Protein AF-A0A1G2CMN3-F1 (afdb_monomer_lite)

Foldseek 3Di:
DDDDPPDPDDDDDDPVNVVVVVCVVCVPPDDVVNVVVVVVVVVVVVVVVVVVVVVVVVVVVVVVVVVVVVVVVVVVVVVVVVVVVVVVVVVCVVVVVD

Radius of gyration: 42.44 Å; chains: 1; bounding box: 66×22×133 Å

Structure (mmCIF, N/CA/C/O backbone):
data_AF-A0A1G2CMN3-F1
#
_entry.id   AF-A0A1G2CMN3-F1
#
loop_
_atom_site.group_PDB
_atom_site.id
_atom_site.type_symbol
_atom_site.label_atom_id
_atom_site.label_alt_id
_atom_site.label_comp_id
_atom_site.label_asym_id
_atom_site.label_entity_id
_atom_site.label_seq_id
_atom_site.pdbx_PDB_ins_code
_atom_site.Cartn_x
_atom_site.Cartn_y
_atom_site.Cartn_z
_atom_site.occupancy
_atom_site.B_iso_or_equiv
_atom_site.auth_seq_id
_atom_site.auth_comp_id
_atom_site.auth_asym_id
_atom_site.auth_atom_id
_atom_site.pdbx_PDB_model_num
ATOM 1 N N . MET A 1 1 ? -2.594 10.940 87.038 1.00 49.72 1 MET A N 1
ATOM 2 C CA . MET A 1 1 ? -3.609 11.332 86.029 1.00 49.72 1 MET A CA 1
ATOM 3 C C . MET A 1 1 ? -3.682 10.267 84.936 1.00 49.72 1 MET A C 1
ATOM 5 O O . MET A 1 1 ? -2.678 10.046 84.276 1.00 49.72 1 MET A O 1
ATOM 9 N N . ARG A 1 2 ? -4.819 9.581 84.742 1.00 53.78 2 ARG A N 1
ATOM 10 C CA . ARG A 1 2 ? -5.013 8.642 83.616 1.00 53.78 2 ARG A CA 1
ATOM 11 C C . ARG A 1 2 ? -5.810 9.346 82.511 1.00 53.78 2 ARG A C 1
ATOM 13 O O . ARG A 1 2 ? -6.976 9.670 82.726 1.00 53.78 2 ARG A O 1
ATOM 20 N N . ARG A 1 3 ? -5.196 9.607 81.349 1.00 61.59 3 ARG A N 1
ATOM 21 C CA . ARG A 1 3 ? -5.916 10.105 80.161 1.00 61.59 3 ARG A CA 1
ATOM 22 C C . ARG A 1 3 ? -6.805 8.979 79.634 1.00 61.59 3 ARG A C 1
ATOM 24 O O . ARG A 1 3 ? -6.297 7.941 79.221 1.00 61.59 3 ARG A O 1
ATOM 31 N N . LYS A 1 4 ? -8.125 9.171 79.660 1.00 65.69 4 LYS A N 1
ATOM 32 C CA . LYS A 1 4 ? -9.066 8.280 78.973 1.00 65.69 4 LYS A CA 1
ATOM 33 C C . LYS A 1 4 ? -8.899 8.497 77.470 1.00 65.69 4 LYS A C 1
ATOM 35 O O . LYS A 1 4 ? -9.169 9.588 76.976 1.00 65.69 4 LYS A O 1
ATOM 40 N N . ILE A 1 5 ? -8.432 7.476 76.757 1.00 68.31 5 ILE A N 1
ATOM 41 C CA . ILE A 1 5 ? -8.409 7.473 75.293 1.00 68.31 5 ILE A CA 1
ATOM 42 C C . ILE A 1 5 ? -9.870 7.437 74.828 1.00 68.31 5 ILE A C 1
ATOM 44 O O . ILE A 1 5 ? -10.568 6.447 75.036 1.00 68.31 5 ILE A O 1
ATOM 48 N N . GLN A 1 6 ? -10.353 8.533 74.244 1.00 70.31 6 GLN A N 1
ATOM 49 C CA . GLN A 1 6 ? -11.652 8.561 73.573 1.00 70.31 6 GLN A CA 1
ATOM 50 C C . GLN A 1 6 ? -11.515 7.855 72.223 1.00 70.31 6 GLN A C 1
ATOM 52 O O . GLN A 1 6 ? -11.029 8.432 71.251 1.00 70.31 6 GLN A O 1
ATOM 57 N N . ILE A 1 7 ? -11.940 6.593 72.159 1.00 72.62 7 ILE A N 1
ATOM 58 C CA . ILE A 1 7 ? -12.094 5.887 70.885 1.00 72.62 7 ILE A CA 1
ATOM 59 C C . ILE A 1 7 ? -13.310 6.503 70.183 1.00 72.62 7 ILE A C 1
ATOM 61 O O . ILE A 1 7 ? -14.438 6.381 70.662 1.00 72.62 7 ILE A O 1
ATOM 65 N N . LYS A 1 8 ? -13.092 7.214 69.069 1.00 77.69 8 LYS A N 1
ATOM 66 C CA . L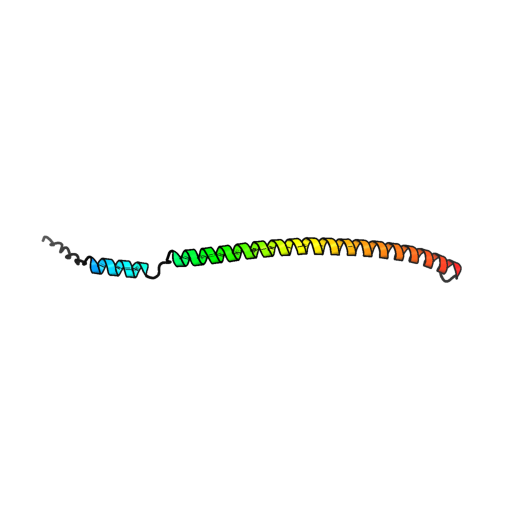YS A 1 8 ? -14.187 7.756 68.249 1.00 77.69 8 LYS A CA 1
ATOM 67 C C . LYS A 1 8 ? -15.061 6.595 67.756 1.00 77.69 8 LYS A C 1
ATOM 69 O O . LYS A 1 8 ? -14.537 5.656 67.158 1.00 77.69 8 LYS A O 1
ATOM 74 N N . LYS A 1 9 ? -16.382 6.656 67.986 1.00 74.75 9 LYS A N 1
ATOM 75 C CA . LYS A 1 9 ? -17.341 5.697 67.406 1.00 74.75 9 LYS A CA 1
ATOM 76 C C . LYS A 1 9 ? -17.162 5.677 65.884 1.00 74.75 9 LYS A C 1
ATOM 78 O O . LYS A 1 9 ? -17.162 6.736 65.254 1.00 74.75 9 LYS A O 1
ATOM 83 N N . LYS A 1 10 ? -16.989 4.487 65.297 1.00 75.56 10 LYS A N 1
ATOM 84 C CA . LYS A 1 10 ? -16.977 4.327 63.837 1.00 75.56 10 LYS A CA 1
ATOM 85 C C . LYS A 1 10 ? -18.342 4.744 63.289 1.00 75.56 10 LYS A C 1
ATOM 87 O O . LYS A 1 10 ? -19.366 4.409 63.877 1.00 75.56 10 LYS A O 1
ATOM 92 N N . LYS A 1 11 ? -18.347 5.478 62.173 1.00 79.62 11 LYS A N 1
ATOM 93 C CA . LYS A 1 11 ? -19.574 5.711 61.405 1.00 79.62 11 LYS A CA 1
ATOM 94 C C . LYS A 1 11 ? -20.053 4.365 60.867 1.00 79.62 11 LYS A C 1
ATOM 96 O O . LYS A 1 11 ? -19.288 3.681 60.191 1.00 79.62 11 LYS A O 1
ATOM 101 N N . GLU A 1 12 ? -21.283 3.994 61.193 1.00 80.75 12 GLU A N 1
ATOM 102 C CA . GLU A 1 12 ? -21.945 2.839 60.593 1.00 80.75 12 GLU A CA 1
ATOM 103 C C . GLU A 1 12 ? -22.433 3.231 59.195 1.00 80.75 12 GLU A C 1
ATOM 105 O O . GLU A 1 12 ? -23.142 4.224 59.029 1.00 80.75 12 GLU A O 1
ATOM 110 N N . THR A 1 13 ? -22.005 2.482 58.181 1.00 86.44 13 THR A N 1
ATOM 111 C CA . THR A 1 13 ? -22.438 2.663 56.791 1.00 86.44 13 THR A CA 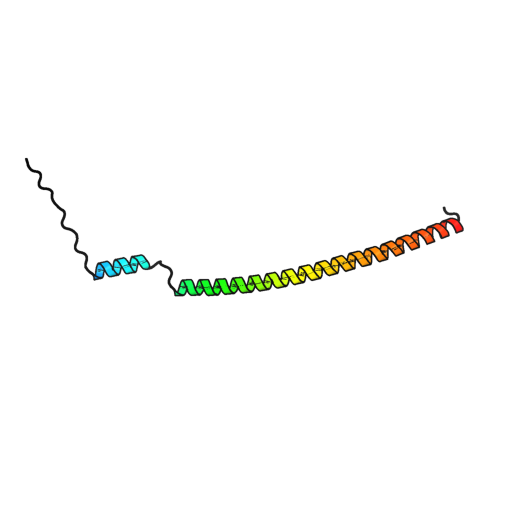1
ATOM 112 C C . THR A 1 13 ? -23.473 1.595 56.473 1.00 86.44 13 THR A C 1
ATOM 114 O O . THR A 1 13 ? -23.267 0.423 56.786 1.00 86.44 13 THR A O 1
ATOM 117 N N . THR A 1 14 ? -24.580 1.976 55.836 1.00 94.00 14 THR A N 1
ATOM 118 C CA . THR A 1 14 ? -25.576 1.000 55.380 1.00 94.00 14 THR A CA 1
ATOM 119 C C . THR A 1 14 ? -25.046 0.227 54.174 1.00 94.00 14 THR A C 1
ATOM 121 O O . THR A 1 14 ? -24.259 0.747 53.379 1.00 94.00 14 THR A O 1
ATOM 124 N N . LEU A 1 15 ? -25.519 -1.006 53.988 1.00 94.06 15 LEU A N 1
ATOM 125 C CA . LEU A 1 15 ? -25.182 -1.806 52.807 1.00 94.06 15 LEU A CA 1
ATOM 126 C C . LEU A 1 15 ? -25.520 -1.066 51.497 1.00 94.06 15 LEU A C 1
ATOM 128 O O . LEU A 1 15 ? -24.759 -1.132 50.537 1.00 94.06 15 LEU A O 1
ATOM 132 N N . GLY A 1 16 ? -26.614 -0.296 51.481 1.00 95.44 16 GLY A N 1
ATOM 133 C CA . GLY A 1 16 ? -27.009 0.525 50.332 1.00 95.44 16 GLY A CA 1
ATOM 134 C C . GLY A 1 16 ? -26.036 1.670 50.031 1.00 95.44 16 GLY A C 1
ATOM 135 O O . GLY A 1 16 ? -25.711 1.901 48.868 1.00 95.44 16 GLY A O 1
ATOM 136 N N . ALA A 1 17 ? -25.516 2.352 51.057 1.00 93.69 17 ALA A N 1
ATOM 137 C CA . ALA A 1 17 ? -24.502 3.390 50.869 1.00 93.69 17 ALA A CA 1
ATOM 13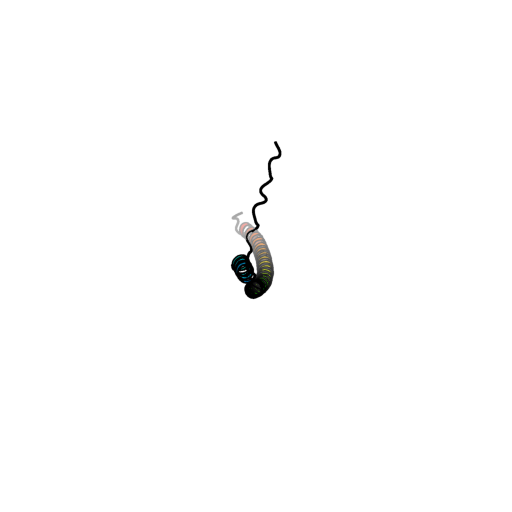8 C C . ALA A 1 17 ? -23.190 2.801 50.327 1.00 93.69 17 ALA A C 1
ATOM 140 O O . ALA A 1 17 ? -22.580 3.381 49.430 1.00 93.69 17 ALA A O 1
ATOM 141 N N . LEU A 1 18 ? -22.796 1.614 50.801 1.00 94.38 18 LEU A N 1
ATOM 142 C CA . LEU A 1 18 ? -21.642 0.899 50.256 1.00 94.38 18 LEU A CA 1
ATOM 143 C C . LEU A 1 18 ? -21.860 0.497 48.787 1.00 94.38 18 LEU A C 1
ATOM 145 O O . LEU A 1 18 ? -20.972 0.709 47.965 1.00 94.38 18 LEU A O 1
ATOM 149 N N . ALA A 1 19 ? -23.045 -0.012 48.434 1.00 95.69 19 ALA A N 1
ATOM 150 C CA . ALA A 1 19 ? -23.384 -0.363 47.054 1.00 95.69 19 ALA A CA 1
ATOM 151 C C . ALA A 1 19 ? -23.313 0.851 46.108 1.00 95.69 19 ALA A C 1
ATOM 153 O O . ALA A 1 19 ? -22.749 0.749 45.021 1.00 95.69 19 ALA A O 1
ATOM 154 N N . GLN A 1 20 ? -23.809 2.016 46.538 1.00 96.19 20 GLN A N 1
ATOM 155 C CA . GLN A 1 20 ? -23.709 3.260 45.764 1.00 96.19 20 GLN A CA 1
ATOM 156 C C . GLN A 1 20 ? -22.260 3.730 45.598 1.00 96.19 20 GLN A C 1
ATOM 158 O O . GLN A 1 20 ? -21.875 4.156 44.510 1.00 96.19 20 GLN A O 1
ATOM 163 N N . MET A 1 21 ? -21.447 3.641 46.656 1.00 95.12 21 MET A N 1
ATOM 164 C CA . MET A 1 21 ? -20.025 3.989 46.586 1.00 95.12 21 MET A CA 1
ATOM 165 C C . MET A 1 21 ? -19.277 3.098 45.589 1.00 95.12 21 MET A C 1
ATOM 167 O O . MET A 1 21 ? -18.487 3.611 44.801 1.00 95.12 21 MET A O 1
ATOM 171 N N . ILE A 1 22 ? -19.556 1.790 45.590 1.00 95.50 22 ILE A N 1
ATOM 172 C CA . ILE A 1 22 ? -18.962 0.833 44.647 1.00 95.50 22 ILE A CA 1
ATOM 173 C C . ILE A 1 22 ? -19.421 1.136 43.219 1.00 95.50 22 ILE A C 1
ATOM 175 O O . ILE A 1 22 ? -18.581 1.289 42.339 1.00 95.50 22 ILE A O 1
ATOM 179 N N . ALA A 1 23 ? -20.728 1.297 42.990 1.00 95.06 23 ALA A N 1
ATOM 180 C CA . ALA A 1 23 ? -21.258 1.618 41.666 1.00 95.06 23 ALA A CA 1
ATOM 181 C C . ALA A 1 23 ? -20.627 2.897 41.094 1.00 95.06 23 ALA A C 1
ATOM 183 O O . ALA A 1 23 ? -20.210 2.922 39.940 1.00 95.06 23 ALA A O 1
ATOM 184 N N . ARG A 1 24 ? -20.477 3.939 41.924 1.00 96.00 24 ARG A N 1
ATOM 185 C CA . ARG A 1 24 ? -19.808 5.183 41.529 1.00 96.00 24 ARG A CA 1
ATOM 186 C C . ARG A 1 24 ? -18.316 4.986 41.258 1.00 96.00 24 ARG A C 1
ATOM 188 O O . ARG A 1 24 ? -17.801 5.587 40.325 1.00 96.00 24 ARG A O 1
ATOM 195 N N . GLY A 1 25 ? -17.633 4.154 42.046 1.00 96.94 25 GLY A N 1
ATOM 196 C CA . GLY A 1 25 ? -16.211 3.851 41.863 1.00 96.94 25 GLY A CA 1
ATOM 197 C C . GLY A 1 25 ? -15.891 3.132 40.548 1.00 96.94 25 GLY A C 1
ATOM 198 O O . GLY A 1 25 ? -14.790 3.291 40.034 1.00 96.94 25 GLY A O 1
ATOM 199 N N . PHE A 1 26 ? -16.851 2.391 39.987 1.00 96.38 26 PHE A N 1
ATOM 200 C CA . PHE A 1 26 ? -16.706 1.683 38.709 1.00 96.38 26 PHE A CA 1
ATOM 201 C C . PHE A 1 26 ? -17.386 2.382 37.520 1.00 96.38 26 PHE A C 1
ATOM 203 O O . PHE A 1 26 ? -17.319 1.877 36.402 1.00 96.38 26 PHE A O 1
ATOM 210 N N . ALA A 1 27 ? -18.011 3.546 37.718 1.00 95.00 27 ALA A N 1
ATOM 211 C CA . ALA A 1 27 ? -18.795 4.219 36.678 1.00 95.00 27 ALA A CA 1
ATOM 212 C C . ALA A 1 27 ? -17.982 4.605 35.426 1.00 95.00 27 ALA A C 1
ATOM 214 O O . ALA A 1 27 ? -18.540 4.673 34.338 1.00 95.00 27 ALA A O 1
ATOM 215 N N . GLU A 1 28 ? -16.677 4.840 35.576 1.00 95.81 28 GLU A N 1
ATOM 216 C CA . GLU A 1 28 ? -15.766 5.225 34.485 1.00 95.81 28 GLU A CA 1
ATOM 217 C C . GLU A 1 28 ? -14.868 4.064 34.029 1.00 95.81 28 GLU A C 1
ATOM 219 O O . GLU A 1 28 ? -13.920 4.257 33.269 1.00 95.81 28 GLU A O 1
ATOM 224 N N . THR A 1 29 ? -15.127 2.847 34.513 1.00 96.44 29 THR A N 1
ATOM 225 C CA . THR A 1 29 ? -14.342 1.680 34.103 1.00 96.44 29 THR A CA 1
ATOM 226 C C . THR A 1 29 ? -14.835 1.134 32.775 1.00 96.44 29 THR A C 1
ATOM 228 O O . THR A 1 29 ? -16.038 1.057 32.534 1.00 96.44 29 THR A O 1
ATOM 231 N N . ALA A 1 30 ? -13.888 0.748 31.918 1.00 96.88 30 ALA A N 1
ATOM 232 C CA . ALA A 1 30 ? -14.203 0.124 30.644 1.00 96.88 30 ALA A CA 1
ATOM 233 C C . ALA A 1 30 ? -15.014 -1.157 30.863 1.00 96.88 30 ALA A C 1
ATOM 235 O O . ALA A 1 30 ? -14.679 -2.011 31.691 1.00 96.88 30 ALA A O 1
ATOM 236 N N . THR A 1 31 ? -16.081 -1.282 30.090 1.00 96.75 31 THR A N 1
ATOM 237 C CA . THR A 1 31 ? -16.941 -2.457 30.060 1.00 96.75 31 THR A CA 1
ATOM 238 C C . THR A 1 31 ? -16.368 -3.519 29.126 1.00 96.75 31 THR A C 1
ATOM 240 O O . THR A 1 31 ? -15.442 -3.285 28.346 1.00 96.75 31 THR A O 1
ATOM 243 N N . LYS A 1 32 ? -16.942 -4.724 29.174 1.00 97.75 32 LYS A N 1
ATOM 244 C CA . LYS A 1 32 ? -16.588 -5.780 28.216 1.00 97.75 32 LYS A CA 1
ATOM 245 C C . LYS A 1 32 ? -16.962 -5.374 26.792 1.00 97.75 32 LYS A C 1
ATOM 247 O O . LYS A 1 32 ? -16.293 -5.769 25.847 1.00 97.75 32 LYS A O 1
ATOM 252 N N . GLU A 1 33 ? -18.023 -4.596 26.642 1.00 97.81 33 GLU A N 1
ATOM 253 C CA . GLU A 1 33 ? -18.517 -4.083 25.372 1.00 97.81 33 GLU A CA 1
ATOM 254 C C . GLU A 1 33 ? -17.535 -3.077 24.761 1.00 97.81 33 GLU A C 1
ATOM 256 O O . GLU A 1 33 ? -17.244 -3.176 23.570 1.00 97.81 33 GLU A O 1
ATOM 261 N N . ASP A 1 34 ? -16.949 -2.193 25.577 1.00 97.75 34 ASP A N 1
ATOM 262 C CA . ASP A 1 34 ? -15.887 -1.279 25.131 1.00 97.75 34 ASP A CA 1
ATOM 263 C C . ASP A 1 34 ? -14.676 -2.059 24.605 1.00 97.75 34 ASP A C 1
ATOM 265 O O . ASP A 1 34 ? -14.140 -1.750 23.539 1.00 97.75 34 ASP A O 1
ATOM 269 N N . ILE A 1 35 ? -14.279 -3.115 25.325 1.00 98.31 35 ILE A N 1
ATOM 270 C CA . ILE A 1 35 ? -13.154 -3.979 24.946 1.00 98.31 35 ILE A CA 1
ATOM 271 C C . ILE A 1 35 ? -13.452 -4.718 23.637 1.00 98.31 35 ILE A C 1
ATOM 273 O O . ILE A 1 35 ? -12.625 -4.674 22.732 1.00 98.31 35 ILE A O 1
ATOM 277 N N . ARG A 1 36 ? -14.645 -5.304 23.472 1.00 98.50 36 ARG A N 1
ATOM 278 C CA . ARG A 1 36 ? -15.049 -5.941 22.201 1.00 98.50 36 ARG A CA 1
ATOM 279 C C . ARG A 1 36 ? -15.050 -4.958 21.031 1.00 98.50 36 ARG A C 1
ATOM 281 O O . ARG A 1 36 ? -14.680 -5.311 19.913 1.00 98.50 36 ARG A O 1
ATOM 288 N N . GLY A 1 37 ? -15.462 -3.713 21.277 1.00 98.44 37 GLY A N 1
ATOM 289 C CA . GLY A 1 37 ? -15.403 -2.648 20.278 1.00 98.44 37 GLY A CA 1
ATOM 290 C C . GLY A 1 37 ? -13.967 -2.327 19.853 1.00 98.44 37 GLY A C 1
ATOM 291 O O . GLY A 1 37 ? -13.717 -2.066 18.676 1.00 98.44 37 GLY A O 1
ATOM 292 N N . LEU A 1 38 ? -13.012 -2.374 20.786 1.00 98.62 38 LEU A N 1
ATOM 293 C CA . LEU A 1 38 ? -11.588 -2.228 20.482 1.00 98.62 38 LEU A CA 1
ATOM 294 C C . LEU A 1 38 ? -11.029 -3.444 19.737 1.00 98.62 38 LEU A C 1
ATOM 296 O O . LEU A 1 38 ? -10.339 -3.238 18.745 1.00 98.62 38 LEU A O 1
ATOM 300 N N . GLU A 1 39 ? -11.361 -4.668 20.153 1.00 98.62 39 GLU A N 1
ATOM 301 C CA . GLU A 1 39 ? -10.955 -5.911 19.472 1.00 98.62 39 GLU A CA 1
ATOM 302 C C . GLU A 1 39 ? -11.355 -5.876 17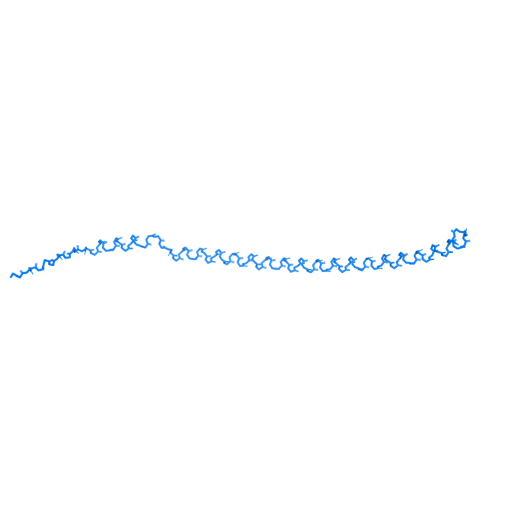.992 1.00 98.62 39 GLU A C 1
ATOM 304 O O . GLU A 1 39 ? -10.500 -5.974 17.120 1.00 98.62 39 GLU A 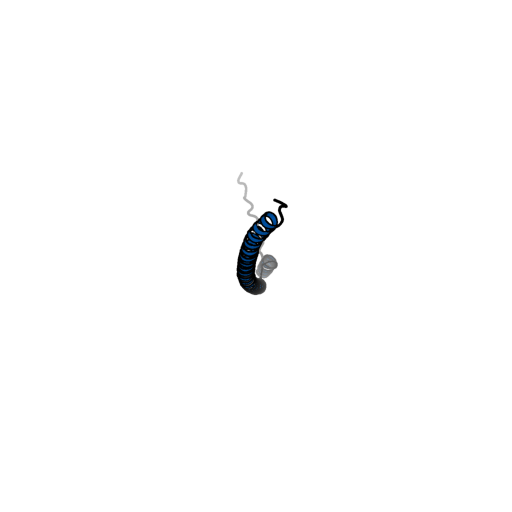O 1
ATOM 309 N N . SER A 1 40 ? -12.620 -5.568 17.689 1.00 98.44 40 SER A N 1
ATOM 310 C CA . SER A 1 40 ? -13.091 -5.475 16.299 1.00 98.44 40 SER A CA 1
ATOM 311 C C . SER A 1 40 ? -12.373 -4.389 15.484 1.00 98.44 40 SER A C 1
ATOM 313 O O . SER A 1 40 ? -12.134 -4.552 14.285 1.00 98.44 40 SER A O 1
ATOM 315 N N . ARG A 1 41 ? -12.009 -3.264 16.114 1.00 98.56 41 ARG A N 1
ATOM 316 C CA . ARG A 1 41 ? -11.224 -2.212 15.454 1.00 98.56 41 ARG A CA 1
ATOM 317 C C . ARG A 1 41 ? -9.788 -2.655 15.194 1.00 98.56 41 ARG A C 1
ATOM 319 O O . ARG A 1 41 ? -9.246 -2.262 14.165 1.00 98.56 41 ARG A O 1
ATOM 326 N N . ILE A 1 42 ? -9.191 -3.421 16.106 1.00 98.69 42 ILE A N 1
ATOM 327 C CA . ILE A 1 42 ? -7.848 -3.988 15.952 1.00 98.69 42 ILE A CA 1
ATOM 328 C C . ILE A 1 42 ? -7.852 -5.007 14.813 1.00 98.69 42 ILE A C 1
ATOM 330 O O . ILE A 1 42 ? -7.073 -4.835 13.883 1.00 98.69 42 ILE A O 1
ATOM 334 N N . ASP A 1 43 ? -8.815 -5.930 14.777 1.00 98.62 43 ASP A N 1
ATOM 335 C CA . ASP A 1 43 ? -8.971 -6.875 13.662 1.00 98.62 43 ASP A CA 1
ATOM 336 C C . ASP A 1 43 ? -9.112 -6.136 12.319 1.00 98.62 43 ASP A C 1
ATOM 338 O O . ASP A 1 43 ? -8.525 -6.504 11.299 1.00 98.62 43 ASP A O 1
ATOM 342 N N . GLY A 1 44 ? -9.885 -5.045 12.295 1.00 98.69 44 GLY A N 1
ATOM 343 C CA . GLY A 1 44 ? -10.021 -4.198 11.112 1.00 98.69 44 GLY A CA 1
ATOM 344 C C . GLY A 1 44 ? -8.725 -3.485 10.705 1.00 98.69 44 GLY A C 1
ATOM 345 O O . GLY A 1 44 ? -8.522 -3.223 9.519 1.00 98.69 44 GLY A O 1
ATOM 346 N N . VAL A 1 45 ? -7.849 -3.154 11.657 1.00 98.75 45 VAL A N 1
ATOM 347 C CA . VAL A 1 45 ? -6.518 -2.593 11.385 1.00 98.75 45 VAL A CA 1
ATOM 348 C C . VAL A 1 45 ? -5.585 -3.670 10.843 1.00 98.75 45 VAL A C 1
ATOM 350 O O . VAL A 1 45 ? -4.958 -3.417 9.816 1.00 98.75 45 VAL A O 1
ATOM 353 N N . ASP A 1 46 ? -5.555 -4.855 11.447 1.00 98.75 46 ASP A N 1
ATOM 354 C CA . ASP A 1 46 ? -4.707 -5.971 11.011 1.00 98.75 46 ASP A CA 1
ATOM 355 C C . ASP A 1 46 ? -5.008 -6.355 9.557 1.00 98.75 46 ASP A C 1
ATOM 357 O O . ASP A 1 46 ? -4.119 -6.334 8.709 1.00 98.75 46 ASP A O 1
ATOM 361 N N . ASN A 1 47 ? -6.289 -6.509 9.206 1.00 98.62 47 ASN A N 1
ATOM 362 C CA . ASN A 1 47 ? -6.701 -6.776 7.822 1.00 98.62 47 ASN A CA 1
ATOM 363 C C . ASN A 1 47 ? -6.250 -5.684 6.831 1.00 98.62 47 ASN A C 1
ATOM 365 O O . ASN A 1 47 ? -5.941 -5.955 5.667 1.00 98.62 47 ASN A O 1
ATOM 369 N N . ARG A 1 48 ? -6.242 -4.415 7.262 1.00 98.69 48 ARG A N 1
ATOM 370 C CA . ARG A 1 48 ? -5.772 -3.304 6.422 1.00 98.69 48 ARG A CA 1
ATOM 371 C C . ARG A 1 48 ? -4.258 -3.327 6.258 1.00 98.69 48 ARG A C 1
ATOM 373 O O . ARG A 1 48 ? -3.795 -2.950 5.184 1.00 98.69 48 ARG A O 1
ATOM 380 N N . ILE A 1 49 ? -3.516 -3.729 7.287 1.00 98.81 49 ILE A N 1
ATOM 381 C CA . ILE A 1 49 ? -2.060 -3.891 7.233 1.00 98.81 49 ILE A CA 1
ATOM 382 C C . ILE A 1 49 ? -1.709 -5.031 6.276 1.00 98.81 49 ILE A C 1
ATOM 384 O O . ILE A 1 49 ? -0.965 -4.788 5.331 1.00 98.81 49 ILE A O 1
ATOM 388 N N . ASP A 1 50 ? -2.356 -6.192 6.392 1.00 98.69 50 ASP A N 1
ATOM 389 C CA . ASP A 1 50 ? -2.164 -7.309 5.456 1.00 98.69 50 ASP A CA 1
ATOM 390 C C . ASP A 1 50 ? -2.454 -6.892 4.003 1.00 98.69 50 ASP A C 1
ATOM 392 O O . ASP A 1 50 ? -1.730 -7.223 3.059 1.00 98.69 50 ASP A O 1
ATOM 396 N N . GLY A 1 51 ? -3.518 -6.109 3.794 1.00 98.81 51 GLY A N 1
ATOM 397 C CA . GLY A 1 51 ? -3.842 -5.552 2.481 1.00 98.81 51 GLY A CA 1
ATOM 398 C C . GLY A 1 51 ? -2.785 -4.572 1.955 1.00 98.81 51 GLY A C 1
ATOM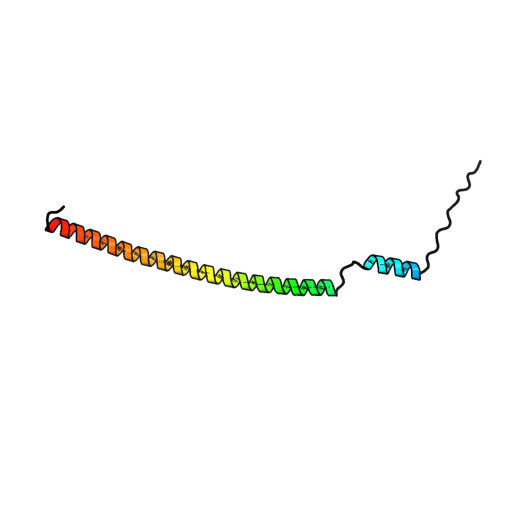 399 O O . GLY A 1 51 ? -2.544 -4.516 0.746 1.00 98.81 51 GLY A O 1
ATOM 400 N N . LEU A 1 52 ? -2.154 -3.788 2.832 1.00 98.81 52 LEU A N 1
ATOM 401 C CA . LEU A 1 52 ? -1.064 -2.884 2.466 1.00 98.81 52 LEU A CA 1
ATOM 402 C C . LEU A 1 52 ? 0.214 -3.654 2.130 1.00 98.81 52 LEU A C 1
ATOM 404 O O . LEU A 1 52 ? 0.810 -3.354 1.098 1.00 98.81 52 LEU A O 1
ATOM 408 N N . ASP A 1 53 ? 0.578 -4.664 2.915 1.00 98.75 53 ASP A N 1
ATOM 409 C CA . ASP A 1 53 ? 1.764 -5.493 2.678 1.00 98.75 53 ASP A CA 1
ATOM 410 C C . ASP A 1 53 ? 1.701 -6.175 1.307 1.00 98.75 53 ASP A C 1
ATOM 412 O O . ASP A 1 53 ? 2.642 -6.090 0.515 1.00 98.75 53 ASP A O 1
ATOM 416 N N . ASN A 1 54 ? 0.543 -6.735 0.950 1.00 98.69 54 ASN A N 1
ATOM 417 C CA . ASN A 1 54 ? 0.324 -7.319 -0.375 1.00 98.69 54 ASN A CA 1
ATOM 418 C C . ASN A 1 54 ? 0.496 -6.297 -1.513 1.00 98.69 54 ASN A C 1
ATOM 420 O O . ASN A 1 54 ? 1.085 -6.596 -2.555 1.00 98.69 54 ASN A O 1
ATOM 424 N N . ARG A 1 55 ? -0.007 -5.069 -1.330 1.00 98.69 55 ARG A N 1
ATOM 425 C CA . ARG A 1 55 ? 0.118 -3.996 -2.330 1.00 98.69 55 ARG A CA 1
ATOM 426 C C . ARG A 1 55 ? 1.556 -3.510 -2.466 1.00 98.69 55 ARG A C 1
ATOM 428 O O . ARG A 1 55 ? 1.989 -3.243 -3.584 1.00 98.69 55 ARG A O 1
ATOM 435 N N . VAL A 1 56 ? 2.280 -3.389 -1.356 1.00 98.81 56 VAL A N 1
ATOM 436 C CA . VAL A 1 56 ? 3.703 -3.028 -1.357 1.00 98.81 56 VAL A CA 1
ATOM 437 C C . VAL A 1 56 ? 4.506 -4.106 -2.076 1.00 98.81 56 VAL A C 1
ATOM 439 O O . VAL A 1 56 ? 5.256 -3.771 -2.987 1.00 98.81 56 VAL A O 1
ATOM 442 N N . HIS A 1 57 ? 4.262 -5.384 -1.784 1.00 98.69 57 HIS A N 1
ATOM 443 C CA . HIS A 1 57 ? 4.944 -6.486 -2.458 1.00 98.69 57 HIS A CA 1
ATOM 444 C C . HIS A 1 57 ? 4.724 -6.478 -3.983 1.00 98.69 57 HIS A C 1
ATOM 446 O O . HIS A 1 57 ? 5.667 -6.622 -4.762 1.00 98.69 57 HIS A O 1
ATOM 452 N N . ALA A 1 58 ? 3.492 -6.237 -4.440 1.00 98.69 58 ALA A N 1
ATOM 453 C CA . ALA A 1 58 ? 3.196 -6.119 -5.870 1.00 98.69 58 ALA A CA 1
ATOM 454 C C . ALA A 1 58 ? 3.896 -4.911 -6.530 1.00 98.69 58 ALA A C 1
ATOM 456 O O . ALA A 1 58 ? 4.358 -4.994 -7.674 1.00 98.69 58 ALA A O 1
ATOM 457 N N . LEU A 1 59 ? 3.998 -3.785 -5.815 1.00 98.75 59 LEU A N 1
ATOM 458 C CA . LEU A 1 59 ? 4.739 -2.613 -6.283 1.00 98.75 59 LEU A CA 1
ATOM 459 C C . LEU A 1 59 ? 6.240 -2.895 -6.378 1.00 98.75 59 LEU A C 1
ATOM 461 O O . LEU A 1 59 ? 6.849 -2.525 -7.378 1.00 98.75 59 LEU A O 1
ATOM 465 N N . GLU A 1 60 ? 6.827 -3.579 -5.394 1.00 98.81 60 GLU A N 1
ATOM 466 C CA . GLU A 1 60 ? 8.236 -3.989 -5.422 1.00 98.81 60 GLU A CA 1
ATOM 467 C C . GLU A 1 60 ? 8.547 -4.843 -6.655 1.00 98.81 60 GLU A C 1
ATOM 469 O O . GLU A 1 60 ? 9.514 -4.566 -7.367 1.00 98.81 60 GLU A O 1
ATOM 474 N N . GLN A 1 61 ? 7.693 -5.826 -6.961 1.00 98.69 61 GLN A N 1
ATOM 475 C CA . GLN A 1 61 ? 7.828 -6.661 -8.159 1.00 98.69 61 GLN A CA 1
ATOM 476 C C . GLN A 1 61 ? 7.730 -5.835 -9.448 1.00 98.69 61 GLN A C 1
ATOM 478 O O . GLN A 1 61 ? 8.563 -5.972 -10.344 1.00 98.69 61 GLN A O 1
ATOM 483 N N . THR A 1 62 ? 6.745 -4.936 -9.527 1.00 98.69 62 THR A N 1
ATOM 484 C CA . THR A 1 62 ? 6.542 -4.073 -10.701 1.00 98.69 62 THR A CA 1
ATOM 485 C C . THR A 1 62 ? 7.744 -3.156 -10.926 1.00 98.69 62 THR A C 1
ATOM 487 O O . THR A 1 62 ? 8.240 -3.035 -12.044 1.00 98.69 62 THR A O 1
ATOM 490 N N . VAL A 1 63 ? 8.251 -2.526 -9.863 1.00 98.75 63 VAL A N 1
ATOM 491 C CA . VAL A 1 63 ? 9.424 -1.646 -9.928 1.00 98.75 63 VAL A CA 1
ATOM 492 C C . VAL A 1 63 ? 10.670 -2.433 -10.327 1.00 98.75 63 VAL A C 1
ATOM 494 O O . VAL A 1 63 ? 11.444 -1.954 -11.156 1.00 98.75 63 VAL A O 1
ATOM 497 N N . ALA A 1 64 ? 10.861 -3.640 -9.790 1.00 98.69 64 ALA A N 1
ATOM 498 C CA . ALA A 1 64 ? 11.976 -4.501 -10.170 1.00 98.69 64 ALA A CA 1
ATOM 499 C C . ALA A 1 64 ? 11.955 -4.835 -11.671 1.00 98.69 64 ALA A C 1
ATOM 501 O O . ALA A 1 64 ? 12.990 -4.718 -12.333 1.00 98.69 64 ALA A O 1
ATOM 502 N N . GLU A 1 65 ? 10.784 -5.173 -12.217 1.00 98.75 65 GLU A N 1
ATOM 503 C CA . GLU A 1 65 ? 10.636 -5.488 -13.641 1.00 98.75 65 GLU A CA 1
ATOM 504 C C . GLU A 1 65 ? 10.857 -4.255 -14.526 1.00 98.75 65 GLU A C 1
ATOM 506 O O . GLU A 1 65 ? 11.626 -4.310 -15.485 1.00 98.75 65 GLU A O 1
ATOM 511 N N . VAL A 1 66 ? 10.290 -3.100 -14.163 1.00 98.69 66 VAL A N 1
ATOM 512 C CA . VAL A 1 66 ? 10.527 -1.839 -14.888 1.00 98.69 66 VAL A CA 1
ATOM 513 C C . VAL A 1 66 ? 12.017 -1.493 -14.911 1.00 98.69 66 VAL A C 1
ATOM 515 O O . VAL A 1 66 ? 12.565 -1.159 -15.961 1.00 98.69 66 VAL A O 1
ATOM 518 N N . LEU A 1 67 ? 12.712 -1.610 -13.776 1.00 98.62 67 LEU A N 1
ATOM 519 C CA . LEU A 1 67 ? 14.150 -1.346 -13.703 1.00 98.62 67 LEU A CA 1
ATOM 520 C C . LEU A 1 67 ? 14.968 -2.312 -14.564 1.00 98.62 67 LEU A C 1
ATOM 522 O O . LEU A 1 67 ? 16.002 -1.914 -15.110 1.00 98.62 67 LEU A O 1
ATOM 526 N N . LYS A 1 68 ? 14.537 -3.570 -14.673 1.00 98.62 68 LYS A N 1
ATOM 527 C CA . LYS A 1 68 ? 15.166 -4.570 -15.534 1.00 98.62 68 LYS A CA 1
ATOM 528 C C . LYS A 1 68 ? 14.991 -4.206 -17.010 1.00 98.62 68 LYS A C 1
ATOM 530 O O . LYS A 1 68 ? 16.005 -4.064 -17.691 1.00 98.62 68 LYS A O 1
ATOM 535 N N . LEU A 1 69 ? 13.763 -3.937 -17.453 1.00 98.50 69 LEU A N 1
ATOM 536 C CA . LEU A 1 69 ? 13.467 -3.524 -18.831 1.00 98.50 69 LEU A CA 1
ATOM 537 C C . LEU A 1 69 ? 14.239 -2.256 -19.213 1.00 98.50 69 LEU A C 1
ATOM 539 O O . LEU A 1 69 ? 14.936 -2.222 -20.220 1.00 98.50 69 LEU A O 1
ATOM 543 N N . MET A 1 70 ? 14.257 -1.242 -18.342 1.00 98.31 70 MET A N 1
ATOM 544 C CA . MET A 1 70 ? 15.039 -0.022 -18.580 1.00 98.31 70 MET A CA 1
ATOM 545 C C . MET A 1 70 ? 16.546 -0.286 -18.701 1.00 98.31 70 MET A C 1
ATOM 547 O O . MET A 1 70 ? 17.258 0.436 -19.402 1.00 98.31 70 MET A O 1
ATOM 551 N N . ARG A 1 71 ? 17.087 -1.272 -17.974 1.00 98.25 71 ARG A N 1
ATOM 552 C CA . ARG A 1 71 ? 18.501 -1.657 -18.103 1.00 98.25 71 ARG A CA 1
ATOM 553 C C . ARG A 1 71 ? 18.763 -2.362 -19.429 1.00 98.25 71 ARG A C 1
ATOM 555 O O . ARG A 1 71 ? 19.822 -2.118 -20.000 1.00 98.25 71 ARG A O 1
ATOM 562 N N . GLU A 1 72 ? 17.847 -3.207 -19.881 1.00 98.19 72 GLU A N 1
ATOM 563 C CA . GLU A 1 72 ? 17.927 -3.924 -21.158 1.00 98.19 72 GLU A CA 1
ATOM 564 C C . GLU A 1 72 ? 17.835 -2.940 -22.332 1.00 98.19 72 GLU A C 1
ATOM 566 O O . GLU A 1 72 ? 18.799 -2.835 -23.090 1.00 98.19 72 GLU A O 1
ATOM 571 N N . ASP A 1 73 ? 16.816 -2.078 -22.361 1.00 98.12 73 ASP A N 1
ATOM 572 C CA . ASP A 1 73 ? 16.654 -1.021 -23.370 1.00 98.12 73 ASP A CA 1
ATOM 573 C C . ASP A 1 73 ? 17.892 -0.117 -23.472 1.00 98.12 73 ASP A C 1
ATOM 575 O O . ASP A 1 73 ? 18.349 0.248 -24.558 1.00 98.12 73 ASP A O 1
ATOM 579 N N . ARG A 1 74 ? 18.470 0.277 -22.325 1.00 98.25 74 ARG A N 1
ATOM 580 C CA . ARG A 1 74 ? 19.692 1.098 -22.316 1.00 98.25 74 ARG A CA 1
ATOM 581 C C . ARG A 1 74 ? 20.897 0.351 -22.873 1.00 98.25 74 ARG A C 1
ATOM 583 O O . ARG A 1 74 ? 21.736 0.987 -23.506 1.00 98.25 74 ARG A O 1
ATOM 590 N N . LYS A 1 75 ? 21.020 -0.954 -22.615 1.00 97.81 75 LYS A N 1
ATOM 591 C CA . LYS A 1 75 ? 22.112 -1.770 -23.166 1.00 97.81 75 LYS A CA 1
ATOM 592 C C . LYS A 1 75 ? 21.994 -1.880 -24.681 1.00 97.81 75 LYS A C 1
ATOM 594 O O . LYS A 1 75 ? 22.996 -1.672 -25.359 1.00 97.81 75 LYS A O 1
ATOM 599 N N . GLU A 1 76 ? 20.797 -2.146 -25.194 1.00 97.81 76 GLU A N 1
ATOM 600 C CA . GLU A 1 76 ? 20.535 -2.241 -26.635 1.00 97.81 76 GLU A CA 1
ATOM 601 C C . GLU A 1 76 ? 20.850 -0.921 -27.342 1.00 97.81 76 GLU A C 1
ATOM 603 O O . GLU A 1 76 ? 21.680 -0.886 -28.250 1.00 97.81 76 GLU A O 1
ATOM 608 N N . ARG A 1 77 ? 20.314 0.196 -26.833 1.00 98.06 77 ARG A N 1
ATOM 609 C CA . ARG A 1 77 ? 20.609 1.534 -27.372 1.00 98.06 77 ARG A CA 1
ATOM 610 C C . ARG A 1 77 ? 22.100 1.860 -27.344 1.00 98.06 77 ARG A C 1
ATOM 612 O O . ARG A 1 77 ? 22.605 2.491 -28.266 1.00 98.06 77 ARG A O 1
ATOM 619 N N . MET A 1 78 ? 22.817 1.455 -26.295 1.00 98.06 78 MET A N 1
ATOM 620 C CA . MET A 1 78 ? 24.261 1.681 -26.216 1.00 98.06 78 MET A CA 1
ATOM 621 C C . MET A 1 78 ? 25.020 0.867 -27.270 1.00 98.06 78 MET A C 1
ATOM 623 O O . MET A 1 78 ? 25.949 1.387 -27.882 1.00 98.06 78 MET A O 1
ATOM 627 N N . ALA A 1 79 ? 24.621 -0.384 -27.507 1.00 98.00 79 ALA A N 1
ATOM 628 C CA . ALA A 1 79 ? 25.218 -1.218 -28.545 1.00 98.00 79 ALA A CA 1
ATOM 629 C C . ALA A 1 79 ? 25.004 -0.616 -29.943 1.00 98.00 79 ALA A C 1
ATOM 631 O O . ALA A 1 79 ? 25.955 -0.523 -30.719 1.00 98.00 79 ALA A O 1
ATOM 632 N N . GLU A 1 80 ? 23.795 -0.128 -30.233 1.00 98.12 80 GLU A N 1
ATOM 633 C CA . GLU A 1 80 ? 23.494 0.573 -31.487 1.00 98.12 80 GLU A CA 1
ATOM 634 C C . GLU A 1 80 ? 24.305 1.865 -31.643 1.00 98.12 80 GLU A C 1
ATOM 636 O O . GLU A 1 80 ? 24.851 2.126 -32.714 1.00 98.12 80 GLU A O 1
ATOM 641 N N . ILE A 1 81 ? 24.436 2.666 -30.578 1.00 98.25 81 ILE A N 1
ATOM 642 C CA . ILE A 1 81 ? 25.260 3.884 -30.597 1.00 98.25 81 ILE A CA 1
ATOM 643 C C . ILE A 1 81 ? 26.716 3.544 -30.921 1.00 98.25 81 ILE A C 1
ATOM 645 O O . ILE A 1 81 ? 27.328 4.241 -31.729 1.00 98.25 81 ILE A O 1
ATOM 649 N N . ILE A 1 82 ? 27.266 2.481 -30.329 1.00 98.31 82 ILE A N 1
ATOM 650 C CA . ILE A 1 82 ? 28.638 2.040 -30.608 1.00 98.31 82 ILE A CA 1
ATOM 651 C C . ILE A 1 82 ? 28.780 1.613 -32.075 1.00 98.31 82 ILE A C 1
ATOM 653 O O . ILE A 1 82 ? 29.719 2.054 -32.739 1.00 98.31 82 ILE A O 1
ATOM 657 N N . ASP A 1 83 ? 27.850 0.815 -32.611 1.00 98.38 83 ASP A N 1
ATOM 658 C CA . ASP A 1 83 ? 27.873 0.421 -34.029 1.00 98.38 83 ASP A CA 1
ATOM 659 C C . ASP A 1 83 ? 27.826 1.643 -34.960 1.00 98.38 83 ASP A C 1
ATOM 661 O O . ASP A 1 83 ? 28.649 1.791 -35.870 1.00 98.38 83 ASP A O 1
ATOM 665 N N . LEU A 1 84 ? 26.917 2.582 -34.685 1.00 98.31 84 LEU A N 1
ATOM 666 C CA . LEU A 1 84 ? 26.800 3.819 -35.451 1.00 98.31 84 LEU A CA 1
ATOM 667 C C . LEU A 1 84 ? 28.067 4.672 -35.355 1.00 98.31 84 LEU A C 1
ATOM 669 O O . LEU A 1 84 ? 28.502 5.204 -36.374 1.00 98.31 84 LEU A O 1
ATOM 673 N N . GLN A 1 85 ? 28.696 4.772 -34.182 1.00 97.88 85 GLN A N 1
ATOM 674 C CA . GLN A 1 85 ? 29.974 5.469 -34.016 1.00 97.88 85 GLN A CA 1
ATOM 675 C C . GLN A 1 85 ? 31.071 4.851 -34.890 1.00 97.88 85 GLN A C 1
ATOM 677 O O . GLN A 1 85 ? 31.813 5.589 -35.542 1.00 97.88 85 GLN A O 1
ATOM 682 N N . VAL A 1 86 ? 31.150 3.516 -34.967 1.00 98.00 86 VAL A N 1
ATOM 683 C CA . VAL A 1 86 ? 32.108 2.828 -35.849 1.00 98.00 86 VAL A CA 1
ATOM 684 C C . VAL A 1 86 ? 31.821 3.142 -37.317 1.00 98.00 86 VAL A C 1
ATOM 686 O O . VAL A 1 86 ? 32.736 3.495 -38.065 1.00 98.00 86 VAL A O 1
ATOM 689 N N . ARG A 1 87 ? 30.559 3.054 -37.745 1.00 98.00 87 ARG A N 1
ATOM 690 C CA . ARG A 1 87 ? 30.163 3.340 -39.132 1.00 98.00 87 ARG A CA 1
ATOM 691 C C . ARG A 1 87 ? 30.421 4.794 -39.515 1.00 98.00 87 ARG A C 1
ATOM 693 O O . ARG A 1 87 ? 30.929 5.047 -40.605 1.00 98.00 87 ARG A O 1
ATOM 700 N N . VAL A 1 88 ? 30.118 5.739 -38.624 1.00 97.94 88 VAL A N 1
ATOM 701 C CA . VAL A 1 88 ? 30.404 7.166 -38.822 1.00 97.94 88 VAL A CA 1
ATOM 702 C C . VAL A 1 88 ? 31.906 7.388 -38.955 1.00 97.94 88 VAL A C 1
ATOM 704 O O . VAL A 1 88 ? 32.316 8.003 -39.931 1.00 97.94 88 VAL A O 1
ATOM 707 N N . ALA A 1 89 ? 32.735 6.798 -38.089 1.00 97.00 89 ALA A N 1
ATOM 708 C CA . ALA A 1 89 ? 34.191 6.912 -38.202 1.00 97.00 89 ALA A CA 1
ATOM 709 C C . ALA A 1 89 ? 34.728 6.379 -39.547 1.00 97.00 89 ALA A C 1
ATOM 711 O O . ALA A 1 89 ? 35.619 6.972 -40.159 1.00 97.00 89 ALA A O 1
ATOM 712 N N . GLN A 1 90 ? 34.169 5.273 -40.050 1.00 97.06 90 GLN A N 1
ATOM 713 C CA . GLN A 1 90 ? 34.522 4.741 -41.370 1.00 97.06 90 GLN A CA 1
ATOM 714 C C . GLN A 1 90 ? 34.090 5.667 -42.514 1.00 97.06 90 GLN A C 1
ATOM 716 O O . GLN A 1 90 ? 34.820 5.802 -43.498 1.00 97.06 90 GLN A O 1
ATOM 721 N N . LEU A 1 91 ? 32.910 6.286 -42.409 1.00 97.31 91 LEU A N 1
ATOM 722 C CA . LEU A 1 91 ? 32.423 7.251 -43.393 1.00 97.31 91 LEU A CA 1
ATOM 723 C C . LEU A 1 91 ? 33.282 8.512 -43.386 1.00 97.31 91 LEU A C 1
ATOM 725 O O . LEU A 1 91 ? 33.774 8.885 -44.444 1.00 97.31 91 LEU A O 1
ATOM 729 N N . GLU A 1 92 ? 33.532 9.100 -42.216 1.00 96.88 92 GLU A N 1
ATOM 730 C CA . GLU A 1 92 ? 34.389 10.276 -42.032 1.00 96.88 92 GLU A CA 1
ATOM 731 C C . GLU A 1 92 ? 35.751 10.095 -42.716 1.00 96.88 92 GLU A C 1
ATOM 733 O O . GLU A 1 92 ? 36.175 10.966 -43.477 1.00 96.88 92 GLU A O 1
ATOM 738 N N . LYS A 1 93 ? 36.375 8.918 -42.547 1.00 96.75 93 LYS A N 1
ATOM 739 C CA . LYS A 1 93 ? 37.630 8.553 -43.222 1.00 96.75 93 LYS A CA 1
ATOM 740 C C . LYS A 1 93 ? 37.496 8.466 -44.749 1.00 96.75 93 LYS A C 1
ATOM 742 O O . LYS A 1 93 ? 38.422 8.833 -45.465 1.00 96.75 93 LYS A O 1
ATOM 747 N N . LYS A 1 94 ? 36.373 7.960 -45.275 1.00 96.62 94 LYS A N 1
ATOM 748 C CA . LYS A 1 94 ? 36.135 7.851 -46.730 1.00 96.62 94 LYS A CA 1
ATOM 749 C C . LYS A 1 94 ? 35.928 9.206 -47.401 1.00 96.62 94 LYS A C 1
ATOM 751 O O . LYS A 1 94 ? 36.320 9.358 -48.553 1.00 96.62 94 LYS A O 1
ATOM 756 N N . ILE A 1 95 ? 35.296 10.154 -46.710 1.00 96.31 95 ILE A N 1
ATOM 757 C CA . ILE A 1 95 ? 35.009 11.493 -47.248 1.00 96.31 95 ILE A CA 1
ATOM 758 C C . ILE A 1 95 ? 36.050 12.549 -46.841 1.00 96.31 95 ILE A C 1
ATOM 760 O O . ILE A 1 95 ? 35.922 13.705 -47.229 1.00 96.31 95 ILE A O 1
ATOM 764 N N . GLY A 1 96 ? 37.096 12.156 -46.105 1.00 93.69 96 GLY A N 1
ATOM 765 C CA . GLY A 1 96 ? 38.256 13.001 -45.809 1.00 93.69 96 GLY A CA 1
ATOM 766 C C . GLY A 1 96 ? 37.996 14.123 -44.803 1.00 93.69 96 GLY A C 1
ATOM 767 O O . GLY A 1 96 ? 38.717 15.117 -44.813 1.00 93.69 96 GLY A O 1
ATOM 768 N N . VAL A 1 97 ? 36.973 13.990 -43.950 1.00 93.50 97 VAL A N 1
ATOM 769 C CA . VAL A 1 97 ? 36.678 14.970 -42.879 1.00 93.50 97 VAL A CA 1
ATOM 770 C C . VAL A 1 97 ? 37.369 14.638 -41.557 1.00 93.50 97 VAL A C 1
ATOM 772 O O . VAL A 1 97 ? 37.256 15.410 -40.605 1.00 93.50 97 VAL A O 1
ATOM 775 N N . ARG A 1 98 ? 38.069 13.502 -41.479 1.00 74.81 98 ARG A N 1
ATOM 776 C CA . ARG A 1 98 ? 38.782 13.039 -40.290 1.00 74.81 98 ARG A CA 1
ATOM 777 C C . ARG A 1 98 ? 40.018 12.236 -40.659 1.00 74.81 98 ARG A C 1
ATOM 779 O O . ARG A 1 98 ? 39.972 11.541 -41.701 1.00 74.81 98 ARG A O 1
#

pLDDT: mean 93.74, std 10.17, range [49.72, 98.81]

Organism: NCBI:txid1798651

Secondary structure (DSSP, 8-state):
-------PPPPPPPHHHHHHHHHHHTTTSPPHHHHHHHHHHHHHHHHHHHHHHHHHHHHHHHHHHHHHHHHHHHHHHHHHHHHHHHHHHHHHHHHT--

Sequence (98 aa):
MRRKIQIKKKKETTLGALAQMIARGFAETATKEDIRGLESRIDGVDNRIDGLDNRVHALEQTVAEVLKLMREDRKERMAEIIDLQVRVAQLEKKIGVR